Protein AF-A0A7W1R441-F1 (afdb_monomer_lite)

Secondary structure (DSSP, 8-state):
-----PPP-EEETTTTTTS-TTSHHHHHHHHHTT-SEEEEEEEE-TTS-EEE-SSSBGGGTSS--SBGGGS-HHHHHTS-SSGGG-PPPSSTTTTSS----PPP-PPBHHHHHHHHHH-SS--EEEEEE-SS-TTTTHHHHHHHHHHHHTT----

Sequence (155 aa):
MAEQRRPWVVAHRGASSEIAEHTALAYEKAIEQGADAVECDVRLTRDGHLVCVHDSTLSRTSDGRGRVSEVTLDEMRDLDFSGWRNELPESADDLVADIEVEALSVLAFDDLLDLVVTVPRPLRLFVETKHPTRFGGLVEEQVVASLAHHGMHEP

Radius of gyration: 16.81 Å; chains: 1; bounding box: 46×48×38 Å

Structure (mmCIF, N/CA/C/O backbone):
data_AF-A0A7W1R441-F1
#
_entry.id   AF-A0A7W1R441-F1
#
loop_
_atom_site.group_PDB
_atom_site.id
_atom_site.type_symbol
_atom_site.label_atom_id
_atom_site.label_alt_id
_atom_site.label_comp_id
_atom_site.label_asym_id
_atom_site.label_entity_id
_atom_site.label_seq_id
_atom_site.pdbx_PDB_ins_code
_atom_site.Cartn_x
_atom_site.Cartn_y
_atom_site.Cartn_z
_atom_site.occupancy
_atom_site.B_iso_or_equiv
_atom_site.auth_seq_id
_atom_site.auth_comp_id
_atom_site.auth_asym_id
_atom_site.auth_atom_id
_atom_site.pdbx_PDB_model_num
ATOM 1 N N . MET A 1 1 ? -1.473 -31.101 -22.420 1.00 48.22 1 MET A N 1
ATOM 2 C CA . MET A 1 1 ? -0.054 -30.913 -22.046 1.00 48.22 1 MET A CA 1
ATOM 3 C C . MET A 1 1 ? -0.040 -30.737 -20.542 1.00 48.22 1 MET A C 1
ATOM 5 O O . MET A 1 1 ? -0.851 -29.954 -20.068 1.00 48.22 1 MET A O 1
ATOM 9 N N . ALA A 1 2 ? 0.744 -31.514 -19.793 1.00 56.88 2 ALA A N 1
ATOM 10 C CA . ALA A 1 2 ? 0.829 -31.316 -18.348 1.00 56.88 2 ALA A CA 1
ATOM 11 C C . ALA A 1 2 ? 1.420 -29.925 -18.098 1.00 56.88 2 ALA A C 1
ATOM 13 O O . ALA A 1 2 ? 2.510 -29.633 -18.586 1.00 56.88 2 ALA A O 1
ATOM 14 N N . GLU A 1 3 ? 0.669 -29.065 -17.416 1.00 65.31 3 GLU A N 1
ATOM 15 C CA . GLU A 1 3 ? 1.135 -27.752 -16.987 1.00 65.31 3 GLU A CA 1
ATOM 16 C C . GLU A 1 3 ? 2.439 -27.957 -16.205 1.00 65.31 3 GLU A C 1
ATOM 18 O O . GLU A 1 3 ? 2.483 -28.701 -15.219 1.00 65.31 3 GLU A O 1
ATOM 23 N N . GLN A 1 4 ? 3.540 -27.403 -16.712 1.00 64.31 4 GLN A N 1
ATOM 24 C CA . GLN A 1 4 ? 4.845 -27.542 -16.081 1.00 64.31 4 GLN A CA 1
ATOM 25 C C . GLN A 1 4 ? 4.743 -26.927 -14.678 1.00 64.31 4 GLN A C 1
ATOM 27 O O . GLN A 1 4 ? 4.558 -25.720 -14.543 1.00 64.31 4 GLN A O 1
ATOM 32 N N . ARG A 1 5 ? 4.849 -27.755 -13.630 1.00 80.06 5 ARG A N 1
ATOM 33 C CA . ARG A 1 5 ? 4.863 -27.322 -12.224 1.00 80.06 5 ARG A CA 1
ATOM 34 C C . ARG A 1 5 ? 6.140 -26.529 -11.933 1.00 80.06 5 ARG A C 1
ATOM 36 O O . ARG A 1 5 ? 7.101 -27.078 -11.399 1.00 80.06 5 ARG A O 1
ATOM 43 N N . ARG A 1 6 ? 6.172 -25.258 -12.330 1.00 90.75 6 ARG A N 1
ATOM 44 C CA . ARG A 1 6 ? 7.188 -24.295 -11.896 1.00 90.75 6 ARG A CA 1
ATOM 45 C C . ARG A 1 6 ? 6.700 -23.562 -10.639 1.00 90.75 6 ARG A C 1
ATOM 47 O O . ARG A 1 6 ? 5.489 -23.379 -10.504 1.00 90.75 6 ARG A O 1
ATOM 54 N N . PRO A 1 7 ? 7.599 -23.155 -9.728 1.00 93.38 7 PRO A N 1
ATOM 55 C CA . PRO A 1 7 ? 7.241 -22.243 -8.648 1.00 93.38 7 PRO A CA 1
ATOM 56 C C . PRO A 1 7 ? 6.647 -20.949 -9.209 1.00 93.38 7 PRO A C 1
ATOM 58 O O . PRO A 1 7 ? 7.056 -20.506 -10.283 1.00 93.38 7 PRO A O 1
ATOM 61 N N . TRP A 1 8 ? 5.713 -20.349 -8.475 1.00 94.88 8 TRP A N 1
ATOM 62 C CA . TRP A 1 8 ? 5.278 -18.984 -8.753 1.00 94.88 8 TRP A CA 1
ATOM 63 C C . TRP A 1 8 ? 6.281 -17.991 -8.182 1.00 94.88 8 TRP A C 1
ATOM 65 O O . TRP A 1 8 ? 6.760 -18.162 -7.059 1.00 94.88 8 TRP A O 1
ATOM 75 N N . VAL A 1 9 ? 6.565 -16.944 -8.947 1.00 97.12 9 VAL A N 1
ATOM 76 C CA . VAL A 1 9 ? 7.318 -15.782 -8.477 1.00 97.12 9 VAL A CA 1
ATOM 77 C C . VAL A 1 9 ? 6.324 -14.748 -7.959 1.00 97.12 9 VAL A C 1
ATOM 79 O O . VAL A 1 9 ? 5.560 -14.174 -8.736 1.00 97.12 9 VAL A O 1
ATOM 82 N N . VAL A 1 10 ? 6.326 -14.543 -6.641 1.00 98.38 10 VAL A N 1
ATOM 83 C CA . VAL A 1 10 ? 5.472 -13.570 -5.949 1.00 98.38 10 VAL A CA 1
ATOM 84 C C . VAL A 1 10 ? 6.309 -12.338 -5.617 1.00 98.38 10 VAL A C 1
ATOM 86 O O . VAL A 1 10 ? 7.285 -12.438 -4.872 1.00 98.38 10 VAL A O 1
ATOM 89 N N . ALA A 1 11 ? 5.945 -11.190 -6.180 1.00 98.44 11 ALA A N 1
ATOM 90 C CA . ALA A 1 11 ? 6.624 -9.925 -5.937 1.00 98.44 11 ALA A CA 1
ATOM 91 C C . ALA A 1 11 ? 6.207 -9.348 -4.578 1.00 98.44 11 ALA A C 1
ATOM 93 O O . ALA A 1 11 ? 5.181 -8.673 -4.469 1.00 98.44 11 ALA A O 1
ATOM 94 N N . HIS A 1 12 ? 6.998 -9.663 -3.553 1.00 98.69 12 HIS A N 1
ATOM 95 C CA . HIS A 1 12 ? 6.819 -9.185 -2.183 1.00 98.69 12 HIS A CA 1
ATOM 96 C C . HIS A 1 12 ? 6.910 -7.658 -2.142 1.00 98.69 12 HIS A C 1
ATOM 98 O O . HIS A 1 12 ? 7.985 -7.096 -2.346 1.00 98.69 12 HIS A O 1
ATOM 104 N N . ARG A 1 13 ? 5.775 -6.999 -1.885 1.00 98.50 13 ARG A N 1
ATOM 105 C CA . ARG A 1 13 ? 5.612 -5.535 -1.881 1.00 98.50 13 ARG A CA 1
ATOM 106 C C . ARG A 1 13 ? 5.939 -4.841 -3.210 1.00 98.50 13 ARG A C 1
ATOM 108 O O . ARG A 1 13 ? 6.358 -3.680 -3.212 1.00 98.50 13 ARG A O 1
ATOM 115 N N . GLY A 1 14 ? 5.769 -5.550 -4.328 1.00 98.31 14 GLY A N 1
ATOM 116 C CA . GLY A 1 14 ? 6.175 -5.111 -5.669 1.00 98.31 14 GLY A CA 1
ATOM 117 C C . GLY A 1 14 ? 7.648 -5.418 -5.968 1.00 98.31 14 GLY A C 1
ATOM 118 O O . GLY A 1 14 ? 8.239 -6.320 -5.378 1.00 98.31 14 GLY A O 1
ATOM 119 N N . ALA A 1 15 ? 8.268 -4.677 -6.889 1.00 97.25 15 ALA A N 1
ATOM 120 C CA . ALA A 1 15 ? 9.702 -4.737 -7.186 1.00 97.25 15 ALA A CA 1
ATOM 121 C C . ALA A 1 15 ? 10.501 -4.017 -6.089 1.00 97.25 15 ALA A C 1
ATOM 123 O O . ALA A 1 15 ? 11.290 -3.106 -6.343 1.00 97.25 15 ALA A O 1
ATOM 124 N N . SER A 1 16 ? 10.263 -4.408 -4.836 1.00 95.50 16 SER A N 1
ATOM 125 C CA . SER A 1 16 ? 10.690 -3.682 -3.643 1.00 95.50 16 SER A CA 1
ATOM 126 C C . SER A 1 16 ? 12.204 -3.689 -3.436 1.00 95.50 16 SER A C 1
ATOM 128 O O . SER A 1 16 ? 12.682 -3.089 -2.478 1.00 95.50 16 SER A O 1
ATOM 130 N N . SER A 1 17 ? 12.974 -4.396 -4.268 1.00 92.56 17 SER A N 1
ATOM 131 C CA . SER A 1 17 ? 14.440 -4.338 -4.334 1.00 92.56 17 SER A CA 1
ATOM 132 C C . SER A 1 17 ? 14.963 -3.186 -5.194 1.00 92.56 17 SER A C 1
ATOM 134 O O . SER A 1 17 ? 16.105 -2.790 -4.998 1.00 92.56 17 SER A O 1
ATOM 136 N N . GLU A 1 18 ? 14.129 -2.601 -6.051 1.00 91.31 18 GLU A N 1
ATOM 137 C CA . GLU A 1 18 ? 14.494 -1.507 -6.963 1.00 91.31 18 GLU A CA 1
ATOM 138 C C . GLU A 1 18 ? 13.693 -0.234 -6.674 1.00 91.31 18 GLU A C 1
ATOM 140 O O . GLU A 1 18 ? 14.234 0.863 -6.699 1.00 91.31 18 GLU A O 1
ATOM 145 N N . ILE A 1 19 ? 12.405 -0.375 -6.360 1.00 93.62 19 ILE A N 1
ATOM 146 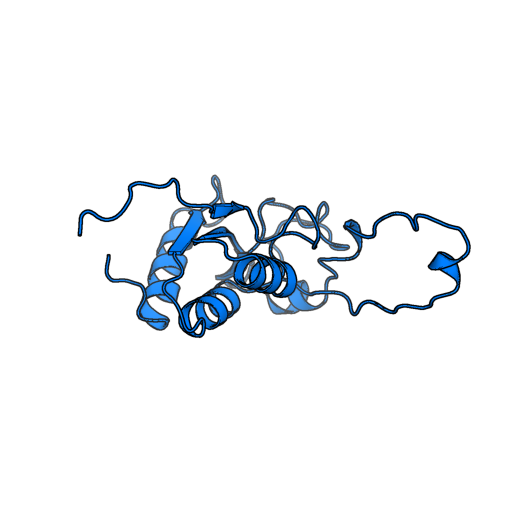C CA . ILE A 1 19 ? 11.485 0.750 -6.159 1.00 93.62 19 ILE A CA 1
ATOM 147 C C . ILE A 1 19 ? 10.965 0.725 -4.719 1.00 93.62 19 ILE A C 1
ATOM 149 O O . ILE A 1 19 ? 10.945 -0.324 -4.065 1.00 93.62 19 ILE A O 1
ATOM 153 N N . ALA A 1 20 ? 10.583 1.890 -4.192 1.00 95.62 20 ALA A N 1
ATOM 154 C CA . ALA A 1 20 ? 9.978 2.010 -2.871 1.00 95.62 20 ALA A CA 1
ATOM 155 C C . ALA A 1 20 ? 8.786 1.048 -2.719 1.00 95.62 20 ALA A C 1
ATOM 157 O O . ALA A 1 20 ? 7.896 1.000 -3.570 1.00 95.62 20 ALA A O 1
ATOM 158 N N . GLU A 1 21 ? 8.804 0.253 -1.647 1.00 97.94 21 GLU A N 1
ATOM 159 C CA . GLU A 1 21 ? 7.824 -0.808 -1.402 1.00 97.94 21 GLU A CA 1
ATOM 160 C C . GLU A 1 21 ? 6.383 -0.273 -1.375 1.00 97.94 21 GLU A C 1
ATOM 162 O O . GLU A 1 21 ? 6.144 0.840 -0.916 1.00 97.94 21 GLU A O 1
ATOM 167 N N . HIS A 1 22 ? 5.427 -1.082 -1.844 1.00 98.50 22 HIS A N 1
ATOM 168 C CA . HIS A 1 22 ? 3.991 -0.758 -1.849 1.00 98.50 22 HIS A CA 1
ATOM 169 C C . HIS A 1 22 ? 3.574 0.514 -2.607 1.00 98.50 22 HIS A C 1
ATOM 171 O O . HIS A 1 22 ? 2.488 1.042 -2.374 1.00 98.50 22 HIS A O 1
ATOM 177 N N . THR A 1 23 ? 4.385 0.981 -3.550 1.00 97.62 23 THR A N 1
ATOM 178 C CA . THR A 1 23 ? 4.003 2.056 -4.474 1.00 97.62 23 THR A CA 1
ATOM 179 C C . THR A 1 23 ? 3.469 1.483 -5.786 1.00 97.62 23 THR A C 1
ATOM 181 O O . THR A 1 23 ? 3.822 0.361 -6.160 1.00 97.62 23 THR A O 1
ATOM 184 N N . ALA A 1 24 ? 2.645 2.248 -6.513 1.00 96.62 24 ALA A N 1
ATOM 185 C CA . ALA A 1 24 ? 2.148 1.840 -7.833 1.00 96.62 24 ALA A CA 1
ATOM 186 C C . ALA A 1 24 ? 3.303 1.439 -8.770 1.00 96.62 24 ALA A C 1
ATOM 188 O O . ALA A 1 24 ? 3.292 0.342 -9.326 1.00 96.62 24 ALA A O 1
ATOM 189 N N . LEU A 1 25 ? 4.360 2.261 -8.823 1.00 96.25 25 LEU A N 1
ATOM 190 C CA . LEU A 1 25 ? 5.544 1.998 -9.644 1.00 96.25 25 LEU A CA 1
ATOM 191 C C . LEU A 1 25 ? 6.249 0.684 -9.278 1.00 96.25 25 LEU A C 1
ATOM 193 O O . LEU A 1 25 ? 6.706 -0.035 -10.166 1.00 96.25 25 LEU A O 1
ATOM 197 N N . ALA A 1 26 ? 6.321 0.321 -7.991 1.00 97.12 26 ALA A N 1
ATOM 198 C CA . ALA A 1 26 ? 6.903 -0.959 -7.593 1.00 97.12 26 ALA A CA 1
ATOM 199 C C . ALA A 1 26 ? 6.088 -2.143 -8.129 1.00 97.12 26 ALA A C 1
ATOM 201 O O . ALA A 1 26 ? 6.668 -3.134 -8.580 1.00 97.12 26 ALA A O 1
ATOM 202 N N . TYR A 1 27 ? 4.758 -2.062 -8.103 1.00 98.44 27 TYR A N 1
ATOM 203 C CA . TYR A 1 27 ? 3.907 -3.120 -8.645 1.00 98.44 27 TYR A CA 1
ATOM 204 C C . TYR A 1 27 ? 3.961 -3.182 -10.170 1.00 98.44 27 TYR A C 1
ATOM 206 O O . TYR A 1 27 ? 4.131 -4.273 -10.715 1.00 98.44 27 TYR A O 1
ATOM 214 N N . GLU A 1 28 ? 3.900 -2.039 -10.853 1.00 97.62 28 GLU A N 1
ATOM 215 C CA . GLU A 1 28 ? 4.053 -1.951 -12.310 1.00 97.62 28 GLU A CA 1
ATOM 216 C C . GLU A 1 28 ? 5.368 -2.591 -12.761 1.00 97.62 28 GLU A C 1
ATOM 218 O O . GLU A 1 28 ? 5.367 -3.506 -13.588 1.00 97.62 28 GLU A O 1
ATOM 223 N N . LYS A 1 29 ? 6.484 -2.227 -12.120 1.00 97.31 29 LYS A N 1
ATOM 224 C CA . LYS A 1 29 ? 7.800 -2.805 -12.408 1.00 97.31 29 LYS A CA 1
ATOM 225 C C . LYS A 1 29 ? 7.843 -4.317 -12.195 1.00 97.31 29 LYS A C 1
ATOM 227 O O . LYS A 1 29 ? 8.399 -5.040 -13.022 1.00 97.31 29 LYS A O 1
ATOM 232 N N . ALA A 1 30 ? 7.245 -4.827 -11.119 1.00 98.19 30 ALA A N 1
ATOM 233 C CA . ALA A 1 30 ? 7.176 -6.270 -10.879 1.00 98.19 30 ALA A CA 1
ATOM 234 C C . ALA A 1 30 ? 6.358 -7.003 -11.956 1.00 98.19 30 ALA A C 1
ATOM 236 O O . ALA A 1 30 ? 6.712 -8.110 -12.380 1.00 98.19 30 ALA A O 1
ATOM 237 N N . ILE A 1 31 ? 5.266 -6.389 -12.418 1.00 98.00 31 ILE A N 1
ATOM 238 C CA . ILE A 1 31 ? 4.424 -6.924 -13.491 1.00 98.00 31 ILE A CA 1
ATOM 239 C C . ILE A 1 31 ? 5.208 -6.968 -14.808 1.00 98.00 31 ILE A C 1
ATOM 241 O O . ILE A 1 31 ? 5.162 -8.001 -15.489 1.00 98.00 31 ILE A O 1
ATOM 245 N N . GLU A 1 32 ? 5.955 -5.907 -15.128 1.00 97.31 32 GLU A N 1
ATOM 246 C CA . GLU A 1 32 ? 6.855 -5.820 -16.288 1.00 97.31 32 GLU A CA 1
ATOM 247 C C . GLU A 1 32 ? 7.967 -6.874 -16.249 1.00 97.31 32 GLU A C 1
ATOM 249 O O . GLU A 1 32 ? 8.269 -7.500 -17.265 1.00 97.31 32 GLU A O 1
ATOM 254 N N . GLN A 1 33 ? 8.538 -7.132 -15.070 1.00 97.12 33 GLN A N 1
ATOM 255 C CA . GLN A 1 33 ? 9.552 -8.172 -14.850 1.00 97.12 33 GLN A CA 1
ATOM 256 C C . GLN A 1 33 ? 9.000 -9.602 -14.958 1.00 97.12 33 GLN A C 1
ATOM 258 O O . GLN A 1 33 ? 9.764 -10.569 -14.945 1.00 97.12 33 GLN A O 1
ATOM 263 N N . GLY A 1 34 ? 7.682 -9.756 -15.098 1.00 96.94 34 GLY A N 1
ATOM 264 C CA . GLY A 1 34 ? 7.041 -11.045 -15.336 1.00 96.94 34 GLY A CA 1
ATOM 265 C C . GLY A 1 34 ? 6.674 -11.812 -14.068 1.00 96.94 34 GLY A C 1
ATOM 266 O O . GLY A 1 34 ? 6.554 -13.036 -14.133 1.00 96.94 34 GLY A O 1
ATOM 267 N N . ALA A 1 35 ? 6.469 -11.129 -12.935 1.00 97.88 35 ALA A N 1
ATOM 268 C CA . ALA A 1 35 ? 5.973 -11.769 -11.718 1.00 97.88 35 ALA A CA 1
ATOM 269 C C . ALA A 1 35 ? 4.637 -12.498 -11.969 1.00 97.88 35 ALA A C 1
ATOM 271 O O . ALA A 1 35 ? 3.735 -11.967 -12.630 1.00 97.88 35 ALA A O 1
ATOM 272 N N . ASP A 1 36 ? 4.495 -13.716 -11.438 1.00 97.56 36 ASP A N 1
ATOM 273 C CA . ASP A 1 36 ? 3.252 -14.499 -11.525 1.00 97.56 36 ASP A CA 1
ATOM 274 C C . ASP A 1 36 ? 2.177 -13.957 -10.563 1.00 97.56 36 ASP A C 1
ATOM 276 O O . ASP A 1 36 ? 0.977 -14.175 -10.768 1.00 97.56 36 ASP A O 1
ATOM 280 N N . ALA A 1 37 ? 2.615 -13.266 -9.508 1.00 98.00 37 ALA A N 1
ATOM 281 C CA . ALA A 1 37 ? 1.772 -12.653 -8.497 1.00 98.00 37 ALA A CA 1
ATOM 282 C C . ALA A 1 37 ? 2.415 -11.388 -7.916 1.00 98.00 37 ALA A C 1
ATOM 284 O O . ALA A 1 37 ? 3.642 -11.269 -7.898 1.00 98.00 37 ALA A O 1
ATOM 285 N N . VAL A 1 38 ? 1.595 -10.503 -7.362 1.00 98.62 38 VAL A N 1
ATOM 286 C CA . VAL A 1 38 ? 2.032 -9.416 -6.476 1.00 98.62 38 VAL A CA 1
ATOM 287 C C . VAL A 1 38 ? 1.534 -9.678 -5.059 1.00 98.62 38 VAL A C 1
ATOM 289 O O . VAL A 1 38 ? 0.493 -10.310 -4.867 1.00 98.62 38 VAL A O 1
ATOM 292 N N . GLU A 1 39 ? 2.289 -9.220 -4.070 1.00 98.69 39 GLU A N 1
ATOM 293 C CA . GLU A 1 39 ? 1.922 -9.308 -2.659 1.00 98.69 39 GLU A CA 1
ATOM 294 C C . GLU A 1 39 ? 1.829 -7.910 -2.048 1.00 98.69 39 GLU A C 1
ATOM 296 O O . GLU A 1 39 ? 2.637 -7.033 -2.360 1.00 98.69 39 GLU A O 1
ATOM 301 N N . CYS A 1 40 ? 0.820 -7.704 -1.202 1.00 98.75 40 CYS A N 1
ATOM 302 C CA . CYS A 1 40 ? 0.601 -6.452 -0.500 1.00 98.75 40 CYS A CA 1
ATOM 303 C C . CYS A 1 40 ? 0.239 -6.662 0.971 1.00 98.75 40 CYS A C 1
ATOM 305 O O . CYS A 1 40 ? -0.567 -7.525 1.324 1.00 98.75 40 CYS A O 1
ATOM 307 N N . ASP A 1 41 ? 0.723 -5.746 1.802 1.00 98.62 41 ASP A N 1
ATOM 308 C CA . ASP A 1 41 ? 0.385 -5.639 3.210 1.00 98.62 41 ASP A CA 1
ATOM 309 C C . ASP A 1 41 ? -0.650 -4.532 3.401 1.00 98.62 41 ASP A C 1
ATOM 311 O O . ASP A 1 41 ? -0.380 -3.379 3.061 1.00 98.62 41 ASP A O 1
ATOM 315 N N . VAL A 1 42 ? -1.813 -4.837 3.976 1.00 98.38 42 VAL A N 1
ATOM 316 C CA . VAL A 1 42 ? -2.892 -3.845 4.120 1.00 98.38 42 VAL A CA 1
ATOM 317 C C . VAL A 1 42 ? -3.131 -3.417 5.564 1.00 98.38 42 VAL A C 1
ATOM 319 O O . VAL A 1 42 ? -3.081 -4.210 6.514 1.00 98.38 42 VAL A O 1
ATOM 322 N N . ARG A 1 43 ? -3.427 -2.124 5.730 1.00 98.12 43 ARG A N 1
ATOM 323 C CA . ARG A 1 43 ? -3.829 -1.491 6.994 1.00 98.12 43 ARG A CA 1
ATOM 324 C C . ARG A 1 43 ? -4.952 -0.489 6.760 1.00 98.12 43 ARG A C 1
ATOM 326 O O . ARG A 1 43 ? -5.095 0.027 5.663 1.00 98.12 43 ARG A O 1
ATOM 333 N N . LEU A 1 44 ? -5.714 -0.192 7.813 1.00 98.25 44 LEU A N 1
ATOM 334 C CA . LEU A 1 44 ? -6.764 0.826 7.784 1.00 98.25 44 LEU A CA 1
ATOM 335 C C . LEU A 1 44 ? -6.267 2.179 8.304 1.00 98.25 44 LEU A C 1
ATOM 337 O O . LEU A 1 44 ? -5.631 2.249 9.364 1.00 98.25 44 LEU A O 1
ATOM 341 N N . THR A 1 45 ? -6.623 3.236 7.582 1.00 98.50 45 THR A N 1
ATOM 342 C CA . THR A 1 45 ? -6.512 4.639 8.000 1.00 98.50 45 THR A CA 1
ATOM 343 C C . THR A 1 45 ? -7.539 4.982 9.089 1.00 98.50 45 THR A C 1
ATOM 345 O O . THR A 1 45 ? -8.416 4.184 9.432 1.00 98.50 45 THR A O 1
ATOM 348 N N . ARG A 1 46 ? -7.456 6.190 9.662 1.00 98.12 46 ARG A N 1
ATOM 349 C CA . ARG A 1 46 ? -8.403 6.704 10.674 1.00 98.12 46 ARG A CA 1
ATOM 350 C C . ARG A 1 46 ? -9.855 6.701 10.190 1.00 98.12 46 ARG A C 1
ATOM 352 O O . ARG A 1 46 ? -10.756 6.480 10.995 1.00 98.12 46 ARG A O 1
ATOM 359 N N . ASP A 1 47 ? -10.056 6.986 8.913 1.00 98.12 47 ASP A N 1
ATOM 360 C CA . ASP A 1 47 ? -11.338 7.086 8.210 1.00 98.12 47 ASP A CA 1
ATOM 361 C C . ASP A 1 47 ? -11.748 5.793 7.487 1.00 98.12 47 ASP A C 1
ATOM 363 O O . ASP A 1 47 ? -12.774 5.772 6.816 1.00 98.12 47 ASP A O 1
ATOM 367 N N . GLY A 1 48 ? -11.021 4.691 7.702 1.00 97.25 48 GLY A N 1
ATOM 368 C CA . GLY A 1 48 ? -11.459 3.358 7.285 1.00 97.25 48 GLY A CA 1
ATOM 369 C C . GLY A 1 48 ? -11.114 2.979 5.846 1.00 97.25 48 GLY A C 1
ATOM 370 O O . GLY A 1 48 ? -11.696 2.031 5.329 1.00 97.25 48 GLY A O 1
ATOM 371 N N . HIS A 1 49 ? -10.158 3.661 5.216 1.00 98.44 49 HIS A N 1
ATOM 372 C CA . HIS A 1 49 ? -9.624 3.267 3.916 1.00 98.44 49 HIS A CA 1
ATOM 373 C C . HIS A 1 49 ? -8.473 2.274 4.074 1.00 98.44 49 HIS A C 1
ATOM 375 O O . HIS A 1 49 ? -7.624 2.422 4.957 1.00 98.44 49 HIS A O 1
ATOM 381 N N . LEU A 1 50 ? -8.435 1.260 3.208 1.00 98.69 50 LEU A N 1
ATOM 382 C CA . LEU A 1 50 ? -7.312 0.333 3.131 1.00 98.69 50 LEU A CA 1
ATOM 383 C C . LEU A 1 50 ? -6.157 0.966 2.353 1.00 98.69 50 LEU A C 1
ATOM 385 O O . LEU A 1 50 ? -6.339 1.448 1.236 1.00 98.69 50 LEU A O 1
ATOM 389 N N . VAL A 1 51 ? -4.963 0.914 2.932 1.00 98.75 51 VAL A N 1
ATOM 390 C CA . VAL A 1 51 ? -3.708 1.367 2.323 1.00 98.75 51 VAL A CA 1
ATOM 391 C C . VAL A 1 51 ? -2.668 0.257 2.347 1.00 98.75 51 VAL A C 1
ATOM 393 O O . VAL A 1 51 ? -2.629 -0.546 3.288 1.00 98.75 51 VAL A O 1
ATOM 396 N N . CYS A 1 52 ? -1.809 0.229 1.330 1.00 98.69 52 CYS A N 1
ATOM 397 C CA . CYS A 1 52 ? -0.700 -0.711 1.237 1.00 98.69 52 CYS A CA 1
ATOM 398 C C . CYS A 1 52 ? 0.487 -0.207 2.074 1.00 98.69 52 CYS A C 1
ATOM 400 O O . CYS A 1 52 ? 1.305 0.576 1.599 1.00 98.69 52 CYS A O 1
ATOM 402 N N . VAL A 1 53 ? 0.570 -0.620 3.342 1.00 98.25 53 VAL A N 1
ATOM 403 C CA . VAL A 1 53 ? 1.648 -0.234 4.267 1.00 98.25 53 VAL A CA 1
ATOM 404 C C . VAL A 1 53 ? 1.935 -1.376 5.240 1.00 98.25 53 VAL A C 1
ATOM 406 O O . VAL A 1 53 ? 1.093 -1.752 6.059 1.00 98.25 53 VAL A O 1
ATOM 409 N N . HIS A 1 54 ? 3.171 -1.874 5.234 1.00 98.00 54 HIS A N 1
ATOM 410 C CA . HIS A 1 54 ? 3.580 -2.961 6.121 1.00 98.00 54 HIS A CA 1
ATOM 411 C C . HIS A 1 54 ? 3.548 -2.576 7.611 1.00 98.00 54 HIS A C 1
ATOM 413 O O . HIS A 1 54 ? 3.000 -3.296 8.458 1.00 98.00 54 HIS A O 1
ATOM 419 N N . ASP A 1 55 ? 4.139 -1.438 7.970 1.00 97.12 55 ASP A N 1
ATOM 420 C CA . ASP A 1 55 ? 4.356 -1.042 9.363 1.00 97.12 55 ASP A CA 1
ATOM 421 C C . ASP A 1 55 ? 3.119 -0.385 9.976 1.00 97.12 55 ASP A C 1
ATOM 423 O O . ASP A 1 55 ? 2.346 0.290 9.308 1.00 97.12 55 ASP A O 1
ATOM 427 N N . SER A 1 56 ? 2.936 -0.513 11.295 1.00 97.12 56 SER A N 1
ATOM 428 C CA . SER A 1 56 ? 1.853 0.218 11.977 1.00 97.12 56 SER A CA 1
ATOM 429 C C . SER A 1 56 ? 2.091 1.732 12.055 1.00 97.12 56 SER A C 1
ATOM 431 O O . SER A 1 56 ? 1.190 2.475 12.446 1.00 97.12 56 SER A O 1
ATOM 433 N N . THR A 1 57 ? 3.307 2.174 11.730 1.00 97.44 57 THR A N 1
ATOM 434 C CA . THR A 1 57 ? 3.789 3.553 11.830 1.00 97.44 57 THR A CA 1
ATOM 435 C C . THR A 1 57 ? 4.320 4.042 10.495 1.00 97.44 57 THR A C 1
ATOM 437 O O . THR A 1 57 ? 4.887 3.261 9.741 1.00 97.44 57 THR A O 1
ATOM 440 N N . LEU A 1 58 ? 4.216 5.346 10.260 1.00 97.75 58 LEU A N 1
ATOM 441 C CA . LEU A 1 58 ? 4.568 5.982 8.986 1.00 97.75 58 LEU A CA 1
ATOM 442 C C . LEU A 1 58 ? 6.081 6.154 8.757 1.00 97.75 58 LEU A C 1
ATOM 444 O O . LEU A 1 58 ? 6.542 6.198 7.624 1.00 97.75 58 LEU A O 1
ATOM 448 N N . SER A 1 59 ? 6.876 6.200 9.823 1.00 96.69 59 SER A N 1
ATOM 449 C CA . SER A 1 59 ? 8.224 6.784 9.789 1.00 96.69 59 SER A CA 1
ATOM 450 C C . SER A 1 59 ? 9.317 5.986 9.073 1.00 96.69 59 SER A C 1
ATOM 452 O O . SER A 1 59 ? 10.419 6.505 8.927 1.00 96.69 59 SER A O 1
ATOM 454 N N . ARG A 1 60 ? 9.095 4.709 8.727 1.00 96.50 60 ARG A N 1
ATOM 455 C CA . ARG A 1 60 ? 10.110 3.913 8.008 1.00 96.50 60 ARG A CA 1
ATOM 456 C C . ARG A 1 60 ? 10.055 4.169 6.507 1.00 96.50 60 ARG A C 1
ATOM 458 O O . ARG A 1 60 ? 11.098 4.239 5.873 1.00 96.50 60 ARG A O 1
ATOM 465 N N . THR A 1 61 ? 8.843 4.244 5.968 1.00 96.69 61 THR A N 1
ATOM 466 C CA . THR A 1 61 ? 8.589 4.274 4.527 1.00 96.69 61 THR A CA 1
ATOM 467 C C . THR A 1 61 ? 7.954 5.576 4.078 1.00 96.69 61 THR A C 1
ATOM 469 O O . THR A 1 61 ? 7.499 5.638 2.950 1.00 96.69 61 THR A O 1
ATOM 472 N N . SER A 1 62 ? 7.875 6.585 4.946 1.00 97.00 62 SER A N 1
ATOM 473 C CA . SER A 1 62 ? 7.445 7.923 4.564 1.00 97.00 62 SER A CA 1
ATOM 474 C C . SER A 1 62 ? 8.121 9.004 5.401 1.00 97.00 62 SER A C 1
ATOM 476 O O . SER A 1 62 ? 8.733 8.710 6.434 1.00 97.00 62 SER A O 1
ATOM 478 N N . ASP A 1 63 ? 7.974 10.256 4.985 1.00 96.31 63 ASP A N 1
ATOM 479 C CA . ASP A 1 63 ? 8.359 11.445 5.753 1.00 96.31 63 ASP A CA 1
ATOM 480 C C . ASP A 1 63 ? 7.380 11.783 6.903 1.00 96.31 63 ASP A C 1
ATOM 482 O O . ASP A 1 63 ? 7.662 12.632 7.759 1.00 96.31 63 ASP A O 1
ATOM 486 N N . GLY A 1 64 ? 6.259 11.064 6.987 1.00 96.56 64 GLY A N 1
ATOM 487 C CA . GLY A 1 64 ? 5.259 11.191 8.039 1.00 96.56 64 GLY A CA 1
ATOM 488 C C . GLY A 1 64 ? 5.665 10.607 9.397 1.00 96.56 64 GLY A C 1
ATOM 489 O O . GLY A 1 64 ? 6.608 9.828 9.567 1.00 96.56 64 GLY A O 1
ATOM 490 N N . ARG A 1 65 ? 4.889 10.959 10.428 1.00 96.81 65 ARG A N 1
ATOM 491 C CA . ARG A 1 65 ? 5.034 10.435 11.797 1.00 96.81 65 ARG A CA 1
ATOM 492 C C . ARG A 1 65 ? 3.689 9.979 12.347 1.00 96.81 65 ARG A C 1
ATOM 494 O O . ARG A 1 65 ? 2.642 10.449 11.928 1.00 96.81 65 ARG A O 1
ATOM 501 N N . GLY A 1 66 ? 3.733 9.099 13.345 1.00 96.75 66 GLY A N 1
ATOM 502 C CA . GLY A 1 66 ? 2.533 8.559 13.985 1.00 96.75 66 GLY A CA 1
ATOM 503 C C . GLY A 1 66 ? 2.106 7.215 13.402 1.00 96.75 66 GLY A C 1
ATOM 504 O O . GLY A 1 66 ? 2.898 6.526 12.749 1.00 96.75 66 GLY A O 1
ATOM 505 N N . ARG A 1 67 ? 0.873 6.805 13.715 1.00 97.94 67 ARG A N 1
ATOM 506 C CA . ARG A 1 67 ? 0.314 5.500 13.340 1.00 97.94 67 ARG A CA 1
ATOM 507 C C . ARG A 1 67 ? -0.605 5.632 12.133 1.00 97.94 67 ARG A C 1
ATOM 509 O O . ARG A 1 67 ? -1.408 6.555 12.083 1.00 97.94 67 ARG A O 1
ATOM 516 N N . VAL A 1 68 ? -0.585 4.638 11.246 1.00 97.81 68 VAL A N 1
ATOM 517 C CA . VAL A 1 68 ? -1.503 4.557 10.090 1.00 97.81 68 VAL A CA 1
ATOM 518 C C . VAL A 1 68 ? -2.967 4.708 10.537 1.00 97.81 68 VAL A C 1
ATOM 520 O O . VAL A 1 68 ? -3.720 5.492 9.977 1.00 97.81 68 VAL A O 1
ATOM 523 N N . SER A 1 69 ? -3.348 4.062 11.645 1.00 97.81 69 SER A N 1
ATOM 524 C CA . SER A 1 69 ? -4.713 4.086 12.198 1.00 97.81 69 SER A CA 1
ATOM 525 C C . SER A 1 69 ? -5.152 5.414 12.843 1.00 97.81 69 SER A C 1
ATOM 527 O O . SER A 1 69 ? -6.205 5.466 13.488 1.00 97.81 69 SER A O 1
ATOM 529 N N . GLU A 1 70 ? -4.314 6.450 12.798 1.00 98.06 70 GLU A N 1
ATOM 530 C CA . GLU A 1 70 ? -4.556 7.773 13.398 1.00 98.06 70 GLU A CA 1
ATOM 531 C C . GLU A 1 70 ? -4.569 8.907 12.359 1.00 98.06 70 GLU A C 1
ATOM 533 O O . GLU A 1 70 ? -4.921 10.038 12.702 1.00 98.06 70 GLU A O 1
ATOM 538 N N . VAL A 1 71 ? -4.275 8.589 11.097 1.00 98.12 71 VAL A N 1
ATOM 539 C CA . VAL A 1 71 ? -4.190 9.521 9.964 1.00 98.12 71 VAL A CA 1
ATOM 540 C C . VAL A 1 71 ? -5.232 9.126 8.915 1.00 98.12 71 VAL A C 1
ATOM 542 O O . VAL A 1 71 ? -5.473 7.936 8.720 1.00 98.12 71 VAL A O 1
ATOM 545 N N . THR A 1 72 ? -5.911 10.097 8.309 1.00 98.62 72 THR A N 1
ATOM 546 C CA . THR A 1 72 ? -6.878 9.882 7.208 1.00 98.62 72 THR A CA 1
ATOM 547 C C . THR A 1 72 ? -6.177 9.543 5.901 1.00 98.62 72 THR A C 1
ATOM 549 O O . THR A 1 72 ? -4.978 9.780 5.772 1.00 98.62 72 THR A O 1
ATOM 552 N N . LEU A 1 73 ? -6.908 9.001 4.925 1.00 98.56 73 LEU A N 1
ATOM 553 C CA . LEU A 1 73 ? -6.334 8.746 3.602 1.00 98.56 73 LEU A CA 1
ATOM 554 C C . LEU A 1 73 ? -5.835 10.038 2.946 1.00 98.56 73 LEU A C 1
ATOM 556 O O . LEU A 1 73 ? -4.720 10.058 2.437 1.00 98.56 73 LEU A O 1
ATOM 560 N N . ASP A 1 74 ? -6.623 11.112 3.004 1.00 98.44 74 ASP A N 1
ATOM 561 C CA . ASP A 1 74 ? -6.249 12.395 2.400 1.00 98.44 74 ASP A CA 1
ATOM 562 C C . ASP A 1 74 ? -4.998 12.994 3.061 1.00 98.44 74 ASP A C 1
ATOM 564 O O . ASP A 1 74 ? -4.055 13.340 2.361 1.00 98.44 74 ASP A O 1
ATOM 568 N N . GLU A 1 75 ? -4.917 13.004 4.400 1.00 98.25 75 GLU A N 1
ATOM 569 C CA . GLU A 1 75 ? -3.692 13.424 5.110 1.00 98.25 75 GLU A CA 1
ATOM 570 C C . GLU A 1 75 ? -2.475 12.546 4.746 1.00 98.25 75 GLU A C 1
ATOM 572 O O . GLU A 1 75 ? -1.340 13.007 4.807 1.00 98.25 75 GLU A O 1
ATOM 577 N N . MET A 1 76 ? -2.688 11.269 4.409 1.00 97.81 76 MET A N 1
ATOM 578 C CA . MET A 1 76 ? -1.614 10.332 4.062 1.00 97.81 76 MET A CA 1
ATOM 579 C C . MET A 1 76 ? -1.169 10.451 2.601 1.00 97.81 76 MET A C 1
ATOM 581 O O . MET A 1 76 ? -0.022 10.136 2.294 1.00 97.81 76 MET A O 1
ATOM 585 N N . ARG A 1 77 ? -2.048 10.921 1.710 1.00 97.44 77 ARG A N 1
ATOM 586 C CA . ARG A 1 77 ? -1.724 11.223 0.307 1.00 97.44 77 ARG A CA 1
ATOM 587 C C . ARG A 1 77 ? -0.779 12.414 0.160 1.00 97.44 77 ARG A C 1
ATOM 589 O O . ARG A 1 77 ? -0.070 12.475 -0.836 1.00 97.44 77 ARG A O 1
ATOM 596 N N . ASP A 1 78 ? -0.737 13.294 1.157 1.00 97.19 78 ASP A N 1
ATOM 597 C CA . ASP A 1 78 ? 0.184 14.435 1.214 1.00 97.19 78 ASP A CA 1
ATOM 598 C C . ASP A 1 78 ? 1.618 14.053 1.648 1.00 97.19 78 ASP A C 1
ATOM 600 O O . ASP A 1 78 ? 2.493 14.917 1.690 1.00 97.19 78 ASP A O 1
ATOM 604 N N . LEU A 1 79 ? 1.870 12.785 2.002 1.00 97.06 79 LEU A N 1
ATOM 605 C CA . LEU A 1 79 ? 3.179 12.293 2.448 1.00 97.06 79 LEU A CA 1
ATOM 606 C C . LEU A 1 79 ? 3.971 11.657 1.300 1.00 97.06 79 LEU A C 1
ATOM 608 O O . LEU A 1 79 ? 3.398 11.008 0.422 1.00 97.06 79 LEU A O 1
ATOM 612 N N . ASP A 1 80 ? 5.299 11.748 1.371 1.00 96.44 80 ASP A N 1
ATOM 613 C CA . ASP A 1 80 ? 6.214 11.067 0.449 1.00 96.44 80 ASP A CA 1
ATOM 614 C C . ASP A 1 80 ? 6.525 9.657 0.962 1.00 96.44 80 ASP A C 1
ATOM 616 O O . ASP A 1 80 ? 7.182 9.502 1.990 1.00 96.44 80 ASP A O 1
ATOM 620 N N . PHE A 1 81 ? 6.093 8.629 0.228 1.00 96.31 81 PHE A N 1
ATOM 621 C CA . PHE A 1 81 ? 6.331 7.208 0.504 1.00 96.31 81 PHE A CA 1
ATOM 622 C C . PHE A 1 81 ? 7.531 6.601 -0.247 1.00 96.31 81 PHE A C 1
ATOM 624 O O . PHE A 1 81 ? 7.760 5.386 -0.212 1.00 96.31 81 PHE A O 1
ATOM 631 N N . SER A 1 82 ? 8.327 7.430 -0.918 1.00 94.12 82 SER A N 1
ATOM 632 C CA . SER A 1 82 ? 9.421 7.017 -1.801 1.00 94.12 82 SER A CA 1
ATOM 633 C C . SER A 1 82 ? 10.792 7.567 -1.426 1.00 94.12 82 SER A C 1
ATOM 635 O O . SER A 1 82 ? 11.777 6.846 -1.576 1.00 94.12 82 SER A O 1
ATOM 637 N N . GLY A 1 83 ? 10.883 8.775 -0.862 1.00 88.81 83 GLY A N 1
ATOM 638 C CA . GLY A 1 83 ? 12.163 9.453 -0.616 1.00 88.81 83 GLY A CA 1
ATOM 639 C C . GLY A 1 83 ? 13.129 8.709 0.315 1.00 88.81 83 GLY A C 1
ATOM 640 O O . GLY A 1 83 ? 14.345 8.858 0.201 1.00 88.81 83 GLY A O 1
ATOM 641 N N . TRP A 1 84 ? 12.624 7.836 1.195 1.00 88.44 84 TRP A N 1
ATOM 642 C CA . TRP A 1 84 ? 13.453 6.966 2.046 1.00 88.44 84 TRP A CA 1
ATOM 643 C C . TRP A 1 84 ? 14.291 5.960 1.247 1.00 88.44 84 TRP A C 1
ATOM 645 O O . TRP A 1 84 ? 15.268 5.420 1.772 1.00 88.44 84 TRP A O 1
ATOM 655 N N . ARG A 1 85 ? 13.886 5.675 0.004 1.00 84.56 85 ARG A N 1
ATOM 656 C CA . ARG A 1 85 ? 14.516 4.687 -0.864 1.00 84.56 85 ARG A CA 1
ATOM 657 C C . ARG A 1 85 ? 15.644 5.258 -1.711 1.00 84.56 85 ARG A C 1
ATOM 659 O O . ARG A 1 85 ? 16.363 4.458 -2.295 1.00 84.56 85 ARG A O 1
ATOM 666 N N . ASN A 1 86 ? 15.806 6.580 -1.772 1.00 69.69 86 ASN A N 1
ATOM 667 C CA . ASN A 1 86 ? 16.820 7.208 -2.613 1.00 69.69 86 ASN A CA 1
ATOM 668 C C . ASN A 1 86 ? 18.173 6.511 -2.432 1.00 69.69 86 ASN A C 1
ATOM 670 O O . ASN A 1 86 ? 18.791 6.566 -1.364 1.00 69.69 86 ASN A O 1
ATOM 674 N N . GLU A 1 87 ? 18.580 5.798 -3.484 1.00 58.94 87 GLU A N 1
ATOM 675 C CA . GLU A 1 87 ? 19.897 5.199 -3.570 1.00 58.94 87 GLU A CA 1
ATOM 676 C C . GLU A 1 87 ? 20.894 6.352 -3.487 1.00 58.94 87 GLU A C 1
ATOM 678 O O . GLU A 1 87 ? 20.716 7.396 -4.120 1.00 58.94 87 GLU A O 1
ATOM 683 N N . LEU A 1 88 ? 21.915 6.212 -2.637 1.00 54.66 88 LEU A N 1
ATOM 684 C CA . LEU A 1 88 ? 23.009 7.174 -2.655 1.00 54.66 88 LEU A CA 1
ATOM 685 C C . LEU A 1 88 ? 23.556 7.190 -4.090 1.00 54.66 88 LEU A C 1
ATOM 687 O O . LEU A 1 88 ? 23.826 6.106 -4.610 1.00 54.66 88 LEU A O 1
ATOM 691 N N . PRO A 1 89 ? 23.709 8.366 -4.721 1.00 56.31 89 PRO A N 1
ATOM 692 C CA . PRO A 1 89 ? 24.206 8.440 -6.086 1.00 56.31 89 PRO A CA 1
ATOM 693 C C . PRO A 1 89 ? 25.529 7.677 -6.185 1.00 56.31 89 PRO A C 1
ATOM 695 O O . PRO A 1 89 ? 26.423 7.859 -5.350 1.00 56.31 89 PRO A O 1
ATOM 698 N N . GLU A 1 90 ? 25.633 6.786 -7.173 1.00 57.41 90 GLU A N 1
ATOM 699 C CA . GLU A 1 90 ? 26.807 5.923 -7.342 1.00 57.41 90 GLU A CA 1
ATOM 700 C C . GLU A 1 90 ? 28.059 6.741 -7.698 1.00 57.41 90 GLU A C 1
ATOM 702 O O . GLU A 1 90 ? 29.191 6.308 -7.458 1.00 57.41 90 GLU A O 1
ATOM 707 N N . SER A 1 91 ? 27.869 7.959 -8.213 1.00 64.50 91 SER A N 1
ATOM 708 C CA . SER A 1 91 ? 28.932 8.902 -8.530 1.00 64.50 91 SER A CA 1
ATOM 709 C C . SER A 1 91 ? 28.563 10.360 -8.234 1.00 64.50 91 SER A C 1
ATOM 711 O O . SER A 1 91 ? 27.401 10.743 -8.127 1.00 64.50 91 SER A O 1
ATOM 713 N N . ALA A 1 92 ? 29.584 11.217 -8.138 1.00 61.81 92 ALA A N 1
ATOM 714 C CA . ALA A 1 92 ? 29.381 12.661 -8.026 1.00 61.81 92 ALA A CA 1
ATOM 715 C C . ALA A 1 92 ? 28.782 13.288 -9.301 1.00 61.81 92 ALA A C 1
ATOM 717 O O . ALA A 1 92 ? 28.261 14.397 -9.230 1.00 61.81 92 ALA A O 1
ATOM 718 N N . ASP A 1 93 ? 28.842 12.588 -10.439 1.00 64.00 93 ASP A N 1
ATOM 719 C CA . ASP A 1 93 ? 28.249 13.040 -11.699 1.00 64.00 93 ASP A CA 1
ATOM 720 C C . ASP A 1 93 ? 26.724 12.806 -11.713 1.00 64.00 93 ASP A C 1
ATOM 722 O O . ASP A 1 93 ? 25.991 13.604 -12.296 1.00 64.00 93 ASP A O 1
ATOM 726 N N . ASP A 1 94 ? 26.227 11.800 -10.979 1.00 58.53 94 ASP A N 1
ATOM 727 C CA . ASP A 1 94 ? 24.786 11.534 -10.809 1.00 58.53 94 ASP A CA 1
ATOM 728 C C . ASP A 1 94 ? 24.092 12.588 -9.932 1.00 58.53 94 ASP A C 1
ATOM 730 O O . ASP A 1 94 ? 22.891 12.798 -10.048 1.00 58.53 94 ASP A O 1
ATOM 734 N N . LEU A 1 95 ? 24.853 13.315 -9.101 1.00 54.25 95 LEU A N 1
ATOM 735 C CA . LEU A 1 95 ? 24.355 14.472 -8.341 1.00 54.25 95 LEU A CA 1
ATOM 736 C C . LEU A 1 95 ? 24.048 15.688 -9.230 1.00 54.25 95 LEU A C 1
ATOM 738 O O . LEU A 1 95 ? 23.401 16.623 -8.768 1.00 54.25 95 LEU A O 1
ATOM 742 N N . VAL A 1 96 ? 24.565 15.718 -10.463 1.00 50.53 96 VAL A N 1
ATOM 743 C CA . VAL A 1 96 ? 24.402 16.847 -11.398 1.00 50.53 96 VAL A CA 1
ATOM 744 C C . VAL A 1 96 ? 23.176 16.655 -12.296 1.00 50.53 96 VAL A C 1
ATOM 746 O O . VAL A 1 96 ? 22.690 17.612 -12.898 1.00 50.53 96 VAL A O 1
ATOM 749 N N . ALA A 1 97 ? 22.641 15.436 -12.372 1.00 48.94 97 ALA A N 1
ATOM 750 C CA . ALA A 1 97 ? 21.345 15.190 -12.974 1.00 48.94 97 ALA A CA 1
ATOM 751 C C . ALA A 1 97 ? 20.268 15.448 -11.911 1.00 48.94 97 ALA A C 1
ATOM 753 O O . ALA A 1 97 ?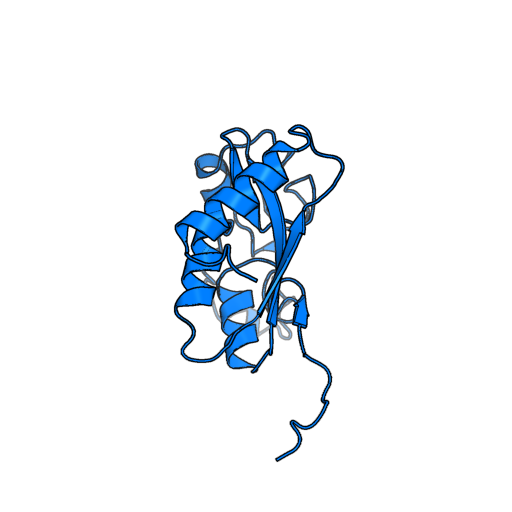 19.956 14.562 -11.122 1.00 48.94 97 ALA A O 1
ATOM 754 N N . ASP A 1 98 ? 19.711 16.663 -11.893 1.00 44.78 98 ASP A N 1
ATOM 755 C CA . ASP A 1 98 ? 18.471 17.014 -11.185 1.00 44.78 98 ASP A CA 1
ATOM 756 C C . ASP A 1 98 ? 17.304 16.160 -11.724 1.00 44.78 98 ASP A C 1
ATOM 758 O O . ASP A 1 98 ? 16.428 16.636 -12.449 1.00 44.78 98 ASP A O 1
ATOM 762 N N . ILE A 1 99 ? 17.306 14.857 -11.449 1.00 50.56 99 ILE A N 1
ATOM 763 C CA . ILE A 1 99 ? 16.146 14.009 -11.681 1.00 50.56 99 ILE A CA 1
ATOM 764 C C . ILE A 1 99 ? 15.260 14.228 -10.464 1.00 50.56 99 ILE A C 1
ATOM 766 O O . ILE A 1 99 ? 15.394 13.556 -9.443 1.00 50.56 99 ILE A O 1
ATOM 770 N N . GLU A 1 100 ? 14.373 15.216 -10.568 1.00 52.53 100 GLU A N 1
ATOM 771 C CA . GLU A 1 100 ? 13.212 15.310 -9.691 1.00 52.53 100 GLU A CA 1
ATOM 772 C C . GLU A 1 100 ? 12.361 14.058 -9.928 1.00 52.53 100 GLU A C 1
ATOM 774 O O . GLU A 1 100 ? 11.547 13.991 -10.849 1.00 52.53 100 GLU A O 1
ATOM 779 N N . VAL A 1 101 ? 12.604 13.014 -9.136 1.00 61.06 101 VAL A N 1
ATOM 780 C CA . VAL A 1 101 ? 11.674 11.895 -9.045 1.00 61.06 101 VAL A CA 1
ATOM 781 C C . VAL A 1 101 ? 10.480 12.423 -8.264 1.00 61.06 101 VAL A C 1
ATOM 783 O O . VAL A 1 101 ? 10.615 12.796 -7.099 1.00 61.06 101 VAL A O 1
ATOM 786 N N . GLU A 1 102 ? 9.331 12.522 -8.925 1.00 75.88 102 GLU A N 1
ATOM 787 C CA . GLU A 1 102 ? 8.093 12.934 -8.273 1.00 75.88 102 GLU A CA 1
ATOM 788 C C . GLU A 1 102 ? 7.804 11.973 -7.112 1.00 75.88 102 GLU A C 1
ATOM 790 O O . GLU A 1 102 ? 7.782 10.751 -7.291 1.00 75.88 102 GLU A O 1
ATOM 795 N N . ALA A 1 103 ? 7.658 12.532 -5.909 1.00 83.12 103 ALA A N 1
ATOM 796 C CA . ALA A 1 103 ? 7.420 11.760 -4.700 1.00 83.12 103 ALA A CA 1
ATOM 797 C C . ALA A 1 103 ? 6.154 10.909 -4.857 1.00 83.12 103 ALA A C 1
ATOM 799 O O . ALA A 1 103 ? 5.091 11.408 -5.229 1.00 83.12 103 ALA A O 1
ATOM 800 N N . LEU A 1 104 ? 6.262 9.617 -4.555 1.00 91.12 104 LEU A N 1
ATOM 801 C CA . LEU A 1 104 ? 5.127 8.703 -4.628 1.00 91.12 104 LEU A CA 1
ATOM 802 C C . LEU A 1 104 ? 4.330 8.792 -3.333 1.00 91.12 104 LEU A C 1
ATOM 804 O O . LEU A 1 104 ? 4.891 8.638 -2.252 1.00 91.12 104 LEU A O 1
ATOM 808 N N . SER A 1 105 ? 3.023 8.999 -3.441 1.00 95.19 105 SER A N 1
ATOM 809 C CA . SER A 1 105 ? 2.112 8.985 -2.298 1.00 95.19 105 SER A CA 1
ATOM 810 C C . SER A 1 105 ? 1.757 7.555 -1.869 1.00 95.19 105 SER A C 1
ATOM 812 O O . SER A 1 105 ? 2.146 6.565 -2.500 1.00 95.19 105 SER A O 1
AT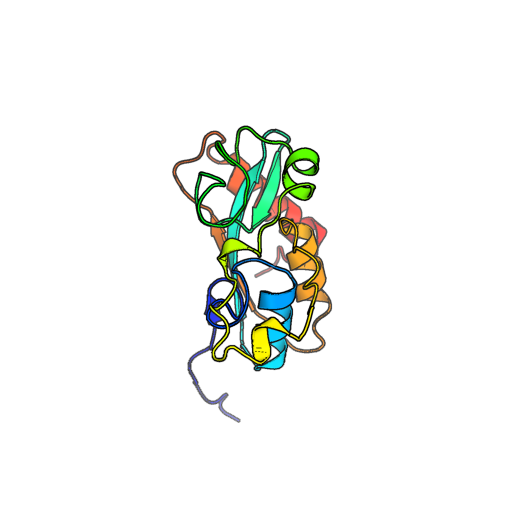OM 814 N N . VAL A 1 106 ? 1.012 7.430 -0.766 1.00 98.00 106 VAL A N 1
ATOM 815 C CA . VAL A 1 106 ? 0.479 6.136 -0.324 1.00 98.00 106 VAL A CA 1
ATOM 816 C C . VAL A 1 106 ? -0.419 5.506 -1.394 1.00 98.00 106 VAL A C 1
ATOM 818 O O . VAL A 1 106 ? -1.286 6.170 -1.960 1.00 98.00 106 VAL A O 1
ATOM 821 N N . LEU A 1 107 ? -0.270 4.199 -1.619 1.00 98.56 107 LEU A N 1
ATOM 822 C CA . LEU A 1 107 ? -1.169 3.444 -2.488 1.00 98.56 107 LEU A CA 1
ATOM 823 C C . LEU A 1 107 ? -2.393 2.953 -1.703 1.00 98.56 107 LEU A C 1
ATOM 825 O O . LEU A 1 107 ? -2.250 2.175 -0.749 1.00 98.56 107 LEU A O 1
ATOM 829 N N . ALA A 1 108 ? -3.598 3.366 -2.108 1.00 98.69 108 ALA A N 1
ATOM 830 C CA . ALA A 1 108 ? -4.820 2.765 -1.584 1.00 98.69 108 ALA A CA 1
ATOM 831 C C . ALA A 1 108 ? -4.985 1.342 -2.137 1.00 98.69 108 ALA A C 1
ATOM 833 O O . ALA A 1 108 ? -4.553 1.028 -3.244 1.00 98.69 108 ALA A O 1
ATOM 834 N N . PHE A 1 109 ? -5.605 0.454 -1.363 1.00 98.69 109 PHE A N 1
ATOM 835 C CA . PHE A 1 109 ? -5.784 -0.934 -1.789 1.00 98.69 109 PHE A CA 1
ATOM 836 C C . PHE A 1 109 ? -6.664 -1.048 -3.039 1.00 98.69 109 PHE A C 1
ATOM 838 O O . PHE A 1 109 ? -6.344 -1.843 -3.914 1.00 98.69 109 PHE A O 1
ATOM 845 N N . ASP A 1 110 ? -7.709 -0.224 -3.163 1.00 98.50 110 ASP A N 1
ATOM 846 C CA . ASP A 1 110 ? -8.557 -0.200 -4.361 1.00 98.50 110 ASP A CA 1
ATOM 847 C C . ASP A 1 110 ? -7.756 0.197 -5.618 1.00 98.50 110 ASP A C 1
ATOM 849 O O . ASP A 1 110 ? -7.883 -0.459 -6.646 1.00 98.50 110 ASP A O 1
ATOM 853 N N . ASP A 1 111 ? -6.823 1.153 -5.510 1.00 98.50 111 ASP A N 1
ATOM 854 C CA . ASP A 1 111 ? -5.944 1.535 -6.628 1.00 98.50 111 ASP A CA 1
ATOM 855 C C . ASP A 1 111 ? -5.030 0.363 -7.063 1.00 98.50 111 ASP A C 1
ATOM 857 O O . ASP A 1 111 ? -4.752 0.171 -8.249 1.00 98.50 111 ASP A O 1
ATOM 861 N N . LEU A 1 112 ? -4.577 -0.470 -6.113 1.00 98.56 112 LEU A N 1
ATOM 862 C CA . LEU A 1 112 ? -3.853 -1.708 -6.431 1.00 98.56 112 LEU A CA 1
ATOM 863 C C . LEU A 1 112 ? -4.763 -2.740 -7.112 1.00 98.56 112 LEU A C 1
ATOM 865 O O . LEU A 1 112 ? -4.319 -3.425 -8.034 1.00 98.56 112 LEU A O 1
ATOM 869 N N . LEU A 1 113 ? -6.013 -2.883 -6.666 1.00 98.25 113 LEU A N 1
ATOM 870 C CA . LEU A 1 113 ? -6.968 -3.799 -7.293 1.00 98.25 113 LEU A CA 1
ATOM 871 C C . LEU A 1 113 ? -7.256 -3.383 -8.738 1.00 98.25 113 LEU A C 1
ATOM 873 O O . LEU A 1 113 ? -7.196 -4.238 -9.622 1.00 98.25 113 LEU A O 1
ATOM 877 N N . ASP A 1 114 ? -7.461 -2.090 -8.993 1.00 98.06 114 ASP A N 1
ATOM 878 C CA . ASP A 1 114 ? -7.603 -1.523 -10.339 1.00 98.06 114 ASP A CA 1
ATOM 879 C C . ASP A 1 114 ? -6.391 -1.843 -11.230 1.00 98.06 114 ASP A C 1
ATOM 881 O O . ASP A 1 114 ? -6.539 -2.288 -12.376 1.00 98.06 114 ASP A O 1
ATOM 885 N N . LEU A 1 115 ? -5.171 -1.711 -10.698 1.00 97.31 115 LEU A N 1
ATOM 886 C CA . LEU A 1 115 ? -3.964 -2.126 -11.413 1.00 97.31 115 LEU A CA 1
ATOM 887 C C . LEU A 1 115 ? -3.989 -3.629 -11.730 1.00 97.31 115 LEU A C 1
ATOM 889 O O . LEU A 1 115 ? -3.729 -4.024 -12.863 1.00 97.31 115 LEU A O 1
ATOM 893 N N . VAL A 1 116 ? -4.323 -4.483 -10.760 1.00 97.12 116 VAL A N 1
ATOM 894 C CA . VAL A 1 116 ? -4.321 -5.946 -10.937 1.00 97.12 116 VAL A CA 1
ATOM 895 C C . VAL A 1 116 ? -5.339 -6.398 -11.990 1.00 97.12 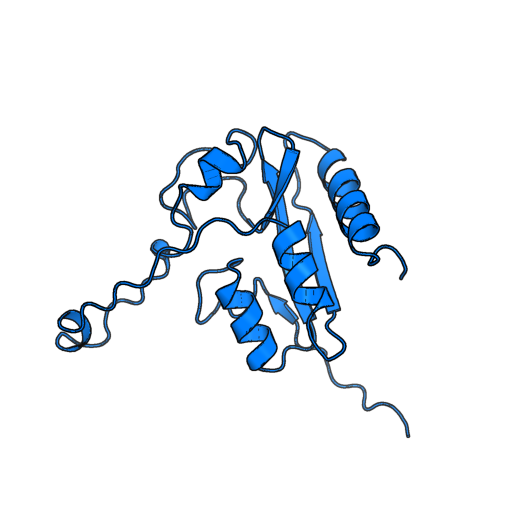116 VAL A C 1
ATOM 897 O O . VAL A 1 116 ? -4.997 -7.229 -12.834 1.00 97.12 116 VAL A O 1
ATOM 900 N N . VAL A 1 117 ? -6.563 -5.858 -11.984 1.00 96.00 117 VAL A N 1
ATOM 901 C CA . VAL A 1 117 ? -7.627 -6.272 -12.923 1.00 96.00 117 VAL A CA 1
ATOM 902 C C . VAL A 1 117 ? -7.397 -5.782 -14.354 1.00 96.00 117 VAL A C 1
ATOM 904 O O . VAL A 1 117 ? -7.954 -6.351 -15.293 1.00 96.00 117 VAL A O 1
ATOM 907 N N . THR A 1 118 ? -6.569 -4.751 -14.545 1.00 96.12 118 THR A N 1
ATOM 908 C CA . THR A 1 118 ? -6.244 -4.207 -15.874 1.00 96.12 118 THR A CA 1
ATOM 909 C C . THR A 1 118 ? -5.077 -4.923 -16.557 1.00 96.12 118 THR A C 1
ATOM 911 O O . THR A 1 118 ? -4.875 -4.755 -17.764 1.00 96.12 118 THR A O 1
ATOM 914 N N . VAL A 1 119 ? -4.332 -5.774 -15.839 1.00 96.38 119 VAL A N 1
ATOM 915 C CA . VAL A 1 119 ? -3.228 -6.548 -16.421 1.00 96.38 119 VAL A CA 1
ATOM 916 C C . VAL A 1 119 ? -3.762 -7.532 -17.480 1.00 96.38 119 VAL A C 1
ATOM 918 O O . VAL A 1 119 ? -4.601 -8.379 -17.177 1.00 96.38 119 VAL A O 1
ATOM 921 N N . PRO A 1 120 ? -3.238 -7.528 -18.725 1.00 94.81 120 PRO A N 1
ATOM 922 C CA . PRO A 1 120 ? -3.772 -8.331 -19.838 1.00 94.81 120 PRO A CA 1
ATOM 923 C C . PRO A 1 120 ? -3.442 -9.834 -19.753 1.00 94.81 120 PRO A C 1
ATOM 925 O O . PRO A 1 120 ? -3.629 -10.581 -20.715 1.00 94.81 120 PRO A O 1
ATOM 928 N N . ARG A 1 121 ? -2.909 -10.290 -18.619 1.00 94.00 121 ARG A N 1
ATOM 929 C CA . ARG A 1 121 ? -2.540 -11.678 -18.335 1.00 94.00 121 ARG A CA 1
ATOM 930 C C . ARG A 1 121 ? -2.997 -12.040 -16.923 1.00 94.00 121 ARG A C 1
ATOM 932 O O . ARG A 1 121 ? -3.065 -11.149 -16.083 1.00 94.00 121 ARG A O 1
ATOM 939 N N . PRO A 1 122 ? -3.215 -13.331 -16.616 1.00 91.31 122 PRO A N 1
ATOM 940 C CA . PRO A 1 122 ? -3.489 -13.745 -15.248 1.00 91.31 122 PRO A CA 1
ATOM 941 C C . PRO A 1 122 ? -2.384 -13.266 -14.298 1.00 91.31 122 PRO A C 1
ATOM 943 O O . PRO A 1 122 ? -1.209 -13.610 -14.476 1.00 91.31 122 PRO A O 1
ATOM 946 N N . LEU A 1 123 ? -2.775 -12.483 -13.297 1.00 95.75 123 LEU A N 1
ATOM 947 C CA . LEU A 1 123 ? -1.930 -12.035 -12.200 1.00 95.75 123 LEU A CA 1
ATOM 948 C C . LEU A 1 123 ? -2.612 -12.435 -10.895 1.00 95.75 123 LEU A C 1
ATOM 950 O O . LEU A 1 123 ? -3.797 -12.179 -10.702 1.00 95.75 123 LEU A O 1
ATOM 954 N N . ARG A 1 124 ? -1.877 -13.111 -10.013 1.00 95.75 124 ARG A N 1
ATOM 955 C CA . ARG A 1 124 ? -2.382 -13.457 -8.680 1.00 95.75 124 ARG A CA 1
ATOM 956 C C . ARG A 1 124 ? -2.103 -12.320 -7.705 1.00 95.75 124 ARG A C 1
ATOM 958 O O . ARG A 1 124 ? -1.090 -11.634 -7.824 1.00 95.75 124 ARG A O 1
ATOM 965 N N . LEU A 1 125 ? -2.968 -12.185 -6.712 1.00 97.06 125 LEU A N 1
ATOM 966 C CA . LEU A 1 125 ? -2.814 -11.230 -5.625 1.00 97.06 125 LEU A CA 1
ATOM 967 C C . LEU A 1 125 ? -2.704 -11.987 -4.301 1.00 97.06 125 LEU A C 1
ATOM 969 O O . LEU A 1 125 ? -3.524 -12.856 -4.008 1.00 97.06 125 LEU A O 1
ATOM 973 N N . PHE A 1 126 ? -1.685 -11.660 -3.515 1.00 97.94 126 PHE A N 1
ATOM 974 C CA . PHE A 1 126 ? -1.499 -12.148 -2.152 1.00 97.94 126 PHE A CA 1
ATOM 975 C C . PHE A 1 126 ? -1.695 -10.970 -1.200 1.00 97.94 126 PHE A C 1
ATOM 977 O O . PHE A 1 126 ? -0.913 -10.027 -1.221 1.00 97.94 126 PHE A O 1
ATOM 984 N N . VAL A 1 127 ? -2.749 -11.014 -0.386 1.00 97.94 127 VAL A N 1
ATOM 985 C CA . VAL A 1 127 ? -3.072 -9.942 0.564 1.00 97.94 127 VAL A CA 1
ATOM 986 C C . VAL A 1 127 ? -2.723 -10.401 1.973 1.00 97.94 127 VAL A C 1
ATOM 988 O O . VAL A 1 127 ? -3.283 -11.387 2.457 1.00 97.94 127 VAL A O 1
ATOM 991 N N . GLU A 1 128 ? -1.834 -9.681 2.651 1.00 98.06 128 GLU A N 1
ATOM 992 C CA . GLU A 1 128 ? -1.563 -9.870 4.072 1.00 98.06 128 GLU A CA 1
ATOM 993 C C . GLU A 1 128 ? -2.328 -8.839 4.915 1.00 98.06 128 GLU A C 1
ATOM 995 O O . GLU A 1 128 ? -2.054 -7.637 4.900 1.00 98.06 128 GLU A O 1
ATOM 1000 N N . THR A 1 129 ? -3.268 -9.320 5.729 1.00 96.31 129 THR A N 1
ATOM 1001 C CA . THR A 1 129 ? -3.926 -8.512 6.763 1.00 96.31 129 THR A CA 1
ATOM 1002 C C . THR A 1 129 ? -3.0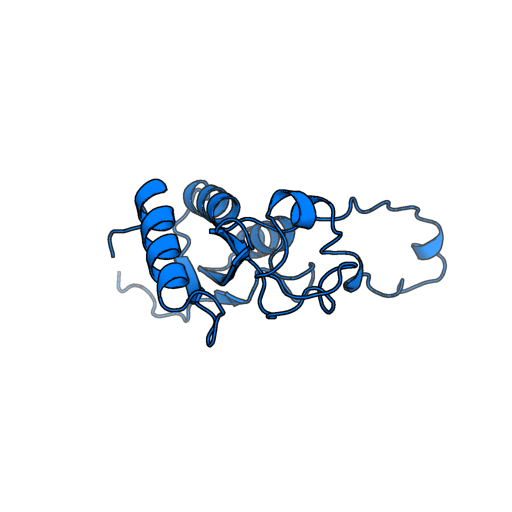57 -8.467 8.017 1.00 96.31 129 THR A C 1
ATOM 1004 O O . THR A 1 129 ? -2.859 -9.483 8.696 1.00 96.31 129 THR A O 1
ATOM 1007 N N . LYS A 1 130 ? -2.541 -7.287 8.367 1.00 92.31 130 LYS A N 1
ATOM 1008 C CA . LYS A 1 130 ? -1.647 -7.139 9.524 1.00 92.31 130 LYS A CA 1
ATOM 1009 C C . LYS A 1 130 ? -2.384 -7.245 10.851 1.00 92.31 130 LYS A C 1
ATOM 1011 O O . LYS A 1 130 ? -3.478 -6.725 10.985 1.00 92.31 130 LYS A O 1
ATOM 1016 N N . HIS A 1 131 ? -1.729 -7.822 11.859 1.00 88.38 131 HIS A N 1
ATOM 1017 C CA . HIS A 1 131 ? -2.260 -7.988 13.216 1.00 88.38 131 HIS A CA 1
ATOM 1018 C C . HIS A 1 131 ? -1.186 -7.754 14.293 1.00 88.38 131 HIS A C 1
ATOM 1020 O O . HIS A 1 131 ? -0.007 -7.995 14.032 1.00 88.38 131 HIS A O 1
ATOM 1026 N N . PRO A 1 132 ? -1.564 -7.329 15.516 1.00 82.88 132 PRO A N 1
ATOM 1027 C CA . PRO A 1 132 ? -2.873 -6.785 15.890 1.00 82.88 132 PRO A CA 1
ATOM 1028 C C . PRO A 1 132 ? -3.108 -5.389 15.279 1.00 82.88 132 PRO A C 1
ATOM 1030 O O . PRO A 1 132 ? -2.158 -4.668 14.963 1.00 82.88 132 PRO A O 1
ATOM 1033 N N . THR A 1 133 ? -4.372 -4.977 15.144 1.00 86.94 133 THR A N 1
ATOM 1034 C CA . THR A 1 133 ? -4.752 -3.625 14.684 1.00 86.94 133 THR A CA 1
ATOM 1035 C C . THR A 1 133 ? -5.725 -2.960 15.652 1.00 86.94 133 THR A C 1
ATOM 1037 O O . THR A 1 133 ? -6.385 -3.628 16.445 1.00 86.94 133 THR A O 1
ATOM 1040 N N . ARG A 1 134 ? -5.837 -1.626 15.568 1.00 91.38 134 ARG A N 1
ATOM 1041 C CA . ARG A 1 134 ? -6.821 -0.833 16.326 1.00 91.38 134 ARG A CA 1
ATOM 1042 C C . ARG A 1 134 ? -8.269 -1.229 16.005 1.00 91.38 134 ARG A C 1
ATOM 1044 O O . ARG A 1 134 ? -9.140 -1.046 16.849 1.00 91.38 134 ARG A O 1
ATOM 1051 N N . PHE A 1 135 ? -8.514 -1.732 14.798 1.00 92.81 135 PHE A N 1
ATOM 1052 C CA . PHE A 1 135 ? -9.852 -1.927 14.246 1.00 92.81 135 PHE A CA 1
ATOM 1053 C C . PHE A 1 135 ? -10.341 -3.380 14.318 1.00 92.81 135 PHE A C 1
ATOM 1055 O O . PHE A 1 135 ? -11.470 -3.659 13.925 1.00 92.81 135 PHE A O 1
ATOM 1062 N N . GLY A 1 136 ? -9.527 -4.302 14.848 1.00 91.81 136 GLY A N 1
ATOM 1063 C CA . GLY A 1 136 ? -9.882 -5.720 14.917 1.00 91.81 136 GLY A CA 1
ATOM 1064 C C . GLY A 1 136 ? -10.236 -6.274 13.535 1.00 91.81 136 GLY A C 1
ATOM 1065 O O . GLY A 1 136 ? -9.568 -5.930 12.562 1.00 91.81 136 GLY A O 1
ATOM 1066 N N . GLY A 1 137 ? -11.315 -7.062 13.470 1.00 94.38 137 GLY A N 1
ATOM 1067 C CA . GLY A 1 137 ? -11.784 -7.737 12.251 1.00 94.38 137 GLY A CA 1
ATOM 1068 C C . GLY A 1 137 ? -12.295 -6.820 11.132 1.00 94.38 137 GLY A C 1
ATOM 1069 O O . GLY A 1 137 ? -12.616 -7.298 10.047 1.00 94.38 137 GLY A O 1
ATOM 1070 N N . LEU A 1 138 ? -12.382 -5.504 11.371 1.00 95.62 138 LEU A N 1
ATOM 1071 C CA . LEU A 1 138 ? -12.809 -4.554 10.343 1.00 95.62 138 LEU A CA 1
ATOM 1072 C C . LEU A 1 138 ? -11.838 -4.531 9.152 1.00 95.62 138 LEU A C 1
ATOM 1074 O O . LEU A 1 138 ? -12.257 -4.224 8.042 1.00 95.62 138 LEU A O 1
ATOM 1078 N N . VAL A 1 139 ? -10.553 -4.850 9.357 1.00 96.25 139 VAL A N 1
ATOM 1079 C CA . VAL A 1 139 ? -9.571 -4.901 8.260 1.00 96.25 139 VAL A CA 1
ATOM 1080 C C . VAL A 1 139 ? -9.981 -5.964 7.242 1.00 96.25 139 VAL A C 1
ATOM 1082 O O . VAL A 1 139 ? -10.053 -5.678 6.052 1.00 96.25 139 VAL A O 1
ATOM 1085 N N . GLU A 1 140 ? -10.311 -7.164 7.706 1.00 96.25 140 GLU A N 1
ATOM 1086 C CA . GLU A 1 140 ? -10.766 -8.279 6.880 1.00 96.25 140 GLU A CA 1
ATOM 1087 C C . GLU A 1 140 ? -12.108 -7.986 6.213 1.00 96.25 140 GLU A C 1
ATOM 1089 O O . GLU A 1 140 ? -12.272 -8.269 5.027 1.00 96.25 140 GLU A O 1
ATOM 1094 N N . GLU A 1 141 ? -13.053 -7.386 6.944 1.00 96.69 141 GLU A N 1
ATOM 1095 C CA . GLU A 1 141 ? -14.344 -6.969 6.383 1.00 96.69 141 GLU A CA 1
ATOM 1096 C C . GLU A 1 141 ? -14.158 -5.988 5.218 1.00 96.69 141 GLU A C 1
ATOM 1098 O O . GLU A 1 141 ? -14.778 -6.163 4.167 1.00 96.69 141 GLU A O 1
ATOM 1103 N N . GLN A 1 142 ? -13.268 -4.999 5.367 1.00 97.69 142 GLN A N 1
ATOM 1104 C CA . GLN A 1 142 ? -12.964 -4.050 4.293 1.00 97.69 142 GLN A CA 1
ATOM 1105 C C . GLN A 1 142 ? -12.226 -4.714 3.127 1.00 97.69 142 GLN A C 1
ATOM 1107 O O . GLN A 1 142 ? -12.527 -4.405 1.979 1.00 97.69 142 GLN A O 1
ATOM 1112 N N . VAL A 1 143 ? -11.318 -5.667 3.378 1.00 97.62 143 VAL A N 1
ATOM 1113 C CA . VAL A 1 143 ? -10.624 -6.387 2.293 1.00 97.62 143 VAL A CA 1
ATOM 1114 C C . VAL A 1 143 ? -11.629 -7.159 1.447 1.00 97.62 143 VAL A C 1
ATOM 1116 O O . VAL A 1 143 ? -11.608 -7.057 0.223 1.00 97.62 143 VAL A O 1
ATOM 1119 N N . VAL A 1 144 ? -12.546 -7.892 2.082 1.00 97.12 144 VAL A N 1
ATOM 1120 C CA . VAL A 1 144 ? -13.603 -8.623 1.369 1.00 97.12 144 VAL A CA 1
ATOM 1121 C C . VAL A 1 144 ? -14.515 -7.661 0.607 1.00 97.12 144 VAL A C 1
ATOM 1123 O O . VAL A 1 144 ? -14.872 -7.951 -0.534 1.00 97.12 144 VAL A O 1
ATOM 1126 N N . ALA A 1 145 ? -14.867 -6.513 1.195 1.00 97.69 145 ALA A N 1
ATOM 1127 C CA . ALA A 1 145 ? -15.689 -5.502 0.533 1.00 97.69 145 ALA A CA 1
ATOM 1128 C C . ALA A 1 145 ? -15.007 -4.917 -0.719 1.00 97.69 145 ALA A C 1
ATOM 1130 O O . ALA A 1 145 ? -15.636 -4.869 -1.778 1.00 97.69 145 ALA A O 1
ATOM 1131 N N . SER A 1 146 ? -13.725 -4.546 -0.631 1.00 98.00 146 SER A N 1
ATOM 1132 C CA . SER A 1 146 ? -12.935 -4.065 -1.773 1.00 98.00 146 SER A CA 1
ATOM 1133 C C . SER A 1 146 ? -12.784 -5.137 -2.854 1.00 98.00 146 SER A C 1
ATOM 1135 O O . SER A 1 146 ? -13.041 -4.863 -4.025 1.00 98.00 146 SER A O 1
ATOM 1137 N N . LEU A 1 147 ? -12.471 -6.386 -2.489 1.00 97.62 147 LEU A N 1
ATOM 1138 C CA . LEU A 1 147 ? -12.411 -7.494 -3.452 1.00 97.62 147 LEU A CA 1
ATOM 1139 C C . LEU A 1 147 ? -13.761 -7.715 -4.146 1.00 97.62 147 LEU A C 1
ATOM 1141 O O . LEU A 1 147 ? -13.805 -7.934 -5.355 1.00 97.62 147 LEU A O 1
ATOM 1145 N N . ALA A 1 148 ? -14.873 -7.631 -3.413 1.00 97.00 148 ALA A N 1
ATOM 1146 C CA . ALA A 1 148 ? -16.206 -7.754 -3.991 1.00 97.00 148 ALA A CA 1
ATOM 1147 C C . ALA A 1 148 ? -16.518 -6.620 -4.974 1.00 97.00 148 ALA A 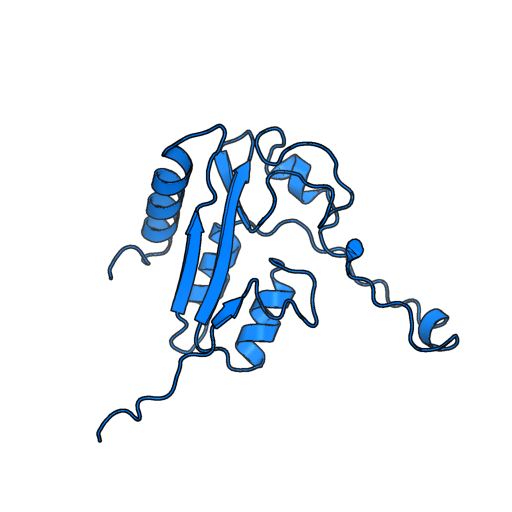C 1
ATOM 1149 O O . ALA A 1 148 ? -17.027 -6.899 -6.061 1.00 97.00 148 ALA A O 1
ATOM 1150 N N . HIS A 1 149 ? -16.158 -5.377 -4.633 1.00 97.19 149 HIS A N 1
ATOM 1151 C CA . HIS A 1 149 ? -16.299 -4.214 -5.515 1.00 97.19 149 HIS A CA 1
ATOM 1152 C C . HIS A 1 149 ? -15.585 -4.439 -6.855 1.00 97.19 149 HIS A C 1
ATOM 1154 O O . HIS A 1 149 ? -16.164 -4.184 -7.908 1.00 97.19 149 HIS A O 1
ATOM 1160 N N . HIS A 1 150 ? -14.371 -4.992 -6.820 1.00 96.88 150 HIS A N 1
ATOM 1161 C CA . HIS A 1 150 ? -13.541 -5.221 -8.008 1.00 96.88 150 HIS A CA 1
ATOM 1162 C C . HIS A 1 150 ? -13.815 -6.569 -8.700 1.00 96.88 150 HIS A C 1
ATOM 1164 O O . HIS A 1 150 ? -13.091 -6.959 -9.612 1.00 96.88 150 HIS A O 1
ATOM 1170 N N . GLY A 1 151 ? -14.849 -7.312 -8.285 1.00 95.38 151 GLY A N 1
ATOM 1171 C CA . GLY A 1 151 ? -15.191 -8.607 -8.888 1.00 95.38 151 GLY A CA 1
ATOM 1172 C C . GLY A 1 151 ? -14.192 -9.736 -8.591 1.00 95.38 151 GLY A C 1
ATOM 1173 O O . GLY A 1 151 ? -14.178 -10.735 -9.301 1.00 95.38 151 GLY A O 1
ATOM 1174 N N . MET A 1 152 ? -13.382 -9.604 -7.538 1.00 92.56 152 MET A N 1
ATOM 1175 C CA . MET A 1 152 ? -12.311 -10.530 -7.130 1.00 92.56 152 MET A CA 1
ATOM 1176 C C . MET A 1 152 ? -12.653 -11.353 -5.871 1.00 92.56 152 MET A C 1
ATOM 1178 O O . MET A 1 152 ? -11.765 -11.838 -5.176 1.00 92.56 152 MET A O 1
ATOM 1182 N N . HIS A 1 153 ? -13.936 -11.478 -5.525 1.00 87.00 153 HIS A N 1
ATOM 1183 C CA . HIS A 1 153 ? -14.395 -12.181 -4.316 1.00 87.00 153 HIS A CA 1
ATOM 1184 C C . HIS A 1 153 ? -14.648 -13.683 -4.528 1.00 87.00 153 HIS A C 1
ATOM 1186 O O . HIS A 1 153 ? -14.925 -14.398 -3.563 1.00 87.00 153 HIS A O 1
ATOM 1192 N N . GLU A 1 154 ? -14.570 -14.159 -5.772 1.00 81.12 154 GLU A N 1
ATOM 1193 C CA . GLU A 1 154 ? -14.698 -15.576 -6.105 1.00 81.12 154 GLU A CA 1
ATOM 1194 C C . GLU A 1 154 ? -13.310 -16.259 -6.133 1.00 81.12 154 GLU A C 1
ATOM 1196 O O . GLU A 1 154 ? -12.360 -15.645 -6.626 1.00 81.12 154 GLU A O 1
ATOM 1201 N N . PRO A 1 155 ? -13.168 -17.488 -5.587 1.00 59.62 155 PRO A N 1
ATOM 1202 C CA . PRO A 1 155 ? -11.891 -18.212 -5.521 1.00 59.62 155 PRO A CA 1
ATOM 1203 C C . PRO A 1 155 ? -11.305 -18.653 -6.868 1.00 59.62 155 PRO A C 1
ATOM 1205 O O . PRO A 1 155 ? -12.087 -19.018 -7.776 1.00 59.62 155 PRO A O 1
#

pLDDT: mean 90.61, std 13.92, range [44.78, 98.75]

Foldseek 3Di:
DPDPPDDFAEQEQACVVQFQGVFPVSNVVNVVVPGQAYEFEWDAACVGFIWGDNDQFDVQQWPDGDGRNDHDLVRQQPIFRTPNPDDDPPDPVSVVPPPPPPGTTIGTVLNVLVVQVPRPDNYHYHYHYDPDDPVHCSRVVVVCVSCVVSVNNDD